Protein AF-A0A2V7JQ99-F1 (afdb_monomer_lite)

Foldseek 3Di:
DDDDDDDDDDDDDDDDDDDDDDDPDDPDPVVPPPPPQAEEEEAQEFQPADDPDGSVVCSVVSVVVSVVVQVVQVVDPSYHYQDPVQLVVLCVVVVNNPDNDDDPVNQVVSCVVSRHPHYDYHYDD

Sequence (125 aa):
MRDHLRSRRLAVFLSLALVGSGAARGLGAQGRGQDSRPGIAVMPFDNGGSYGQDKENFDALQKGIAGMLISELAANPAARVVERTEIQKLLEEQNLGATSRLDPQTAAKVGKRAGARYVITGAFI

pLDDT: mean 79.13, std 18.97, range [39.62, 97.06]

Structure (mmCIF, N/CA/C/O backbone):
data_AF-A0A2V7JQ99-F1
#
_entry.id   AF-A0A2V7JQ99-F1
#
loop_
_atom_site.group_PDB
_atom_site.id
_atom_site.type_symbol
_atom_site.label_atom_id
_atom_site.label_alt_id
_atom_site.label_comp_id
_atom_site.label_asym_id
_atom_site.label_entity_id
_atom_site.label_seq_id
_atom_site.pdbx_PDB_ins_code
_atom_site.Cartn_x
_atom_site.Cartn_y
_atom_site.Cartn_z
_atom_site.occupancy
_atom_site.B_iso_or_equiv
_atom_site.auth_seq_id
_atom_site.auth_comp_id
_atom_site.auth_asym_id
_atom_site.auth_atom_id
_atom_site.pdbx_PDB_model_num
ATOM 1 N N . MET A 1 1 ? 35.221 -0.827 76.983 1.00 46.19 1 MET A N 1
ATOM 2 C CA . MET A 1 1 ? 35.317 0.007 75.771 1.00 46.19 1 MET A CA 1
ATOM 3 C C . MET A 1 1 ? 34.192 -0.457 74.854 1.00 46.19 1 MET A C 1
ATOM 5 O O . MET A 1 1 ? 34.361 -1.441 74.154 1.00 46.19 1 MET A O 1
ATOM 9 N N . ARG A 1 2 ? 32.991 0.102 75.061 1.00 39.62 2 ARG A N 1
ATOM 10 C CA . ARG A 1 2 ? 31.707 -0.374 74.518 1.00 39.62 2 ARG A CA 1
ATOM 11 C C . ARG A 1 2 ? 31.097 0.710 73.626 1.00 39.62 2 ARG A C 1
ATOM 13 O O . ARG A 1 2 ? 30.905 1.829 74.090 1.00 39.62 2 ARG A O 1
ATOM 20 N N . ASP A 1 3 ? 30.859 0.329 72.377 1.00 43.41 3 ASP A N 1
ATOM 21 C CA . ASP A 1 3 ? 29.638 0.544 71.593 1.00 43.41 3 ASP A CA 1
ATOM 22 C C . ASP A 1 3 ? 29.114 1.977 71.411 1.00 43.41 3 ASP A C 1
ATOM 24 O O . ASP A 1 3 ? 28.270 2.494 72.135 1.00 43.41 3 ASP A O 1
ATOM 28 N N . HIS A 1 4 ? 29.638 2.610 70.364 1.00 44.19 4 HIS A N 1
ATOM 29 C CA . HIS A 1 4 ? 28.910 2.932 69.134 1.00 44.19 4 HIS A CA 1
ATOM 30 C C . HIS A 1 4 ? 27.360 2.961 69.134 1.00 44.19 4 HIS A C 1
ATOM 32 O O . HIS A 1 4 ? 26.674 2.004 69.469 1.00 44.19 4 HIS A O 1
ATOM 38 N N . LEU A 1 5 ? 26.881 4.037 68.495 1.00 46.66 5 LEU A N 1
ATOM 39 C CA . LEU A 1 5 ? 25.600 4.240 67.801 1.00 46.66 5 LEU A CA 1
ATOM 40 C C . LEU A 1 5 ? 24.411 4.830 68.584 1.00 46.66 5 LEU A C 1
ATOM 42 O O . LEU A 1 5 ? 23.493 4.173 69.064 1.00 46.66 5 LEU A O 1
ATOM 46 N N . ARG A 1 6 ? 24.398 6.167 68.509 1.00 50.88 6 ARG A N 1
ATOM 47 C CA . ARG A 1 6 ? 23.242 7.052 68.306 1.00 50.88 6 ARG A CA 1
ATOM 48 C C . ARG A 1 6 ? 22.044 6.350 67.644 1.00 50.88 6 ARG A C 1
ATOM 50 O O . ARG A 1 6 ? 22.137 5.922 66.498 1.00 50.88 6 ARG A O 1
ATOM 57 N N . SER A 1 7 ? 20.882 6.394 68.294 1.00 50.00 7 SER A N 1
ATOM 58 C CA . SER A 1 7 ? 19.594 6.278 67.606 1.00 50.00 7 SER A CA 1
ATOM 59 C C . SER A 1 7 ? 18.536 7.112 68.331 1.00 50.00 7 SER A C 1
ATOM 61 O O . SER A 1 7 ? 18.059 6.764 69.410 1.00 50.00 7 SER A O 1
ATOM 63 N N . ARG A 1 8 ? 18.218 8.274 67.747 1.00 47.84 8 ARG A N 1
ATOM 64 C CA . ARG A 1 8 ? 17.112 9.148 68.154 1.00 47.84 8 ARG A CA 1
ATOM 65 C C . ARG A 1 8 ? 15.814 8.471 67.724 1.00 47.84 8 ARG A C 1
ATOM 67 O O . ARG A 1 8 ? 15.434 8.541 66.561 1.00 47.84 8 ARG A O 1
ATOM 74 N N . ARG A 1 9 ? 15.143 7.818 68.669 1.00 48.38 9 ARG A N 1
ATOM 75 C CA . ARG A 1 9 ? 13.761 7.366 68.512 1.00 48.38 9 ARG A CA 1
ATOM 76 C C . ARG A 1 9 ? 12.834 8.533 68.839 1.00 48.38 9 ARG A C 1
ATOM 78 O O . ARG A 1 9 ? 12.665 8.864 70.006 1.00 48.38 9 ARG A O 1
ATOM 85 N N . LEU A 1 10 ? 12.236 9.142 67.821 1.00 43.47 10 LEU A N 1
ATOM 86 C CA . LEU A 1 10 ? 10.976 9.861 67.982 1.00 43.47 10 LEU A CA 1
ATOM 87 C C . LEU A 1 10 ? 9.991 9.309 66.957 1.00 43.47 10 LEU A C 1
ATOM 89 O O . LEU A 1 10 ? 10.106 9.562 65.763 1.00 43.47 10 LEU A O 1
ATOM 93 N N . ALA A 1 11 ? 9.044 8.532 67.464 1.00 44.12 11 ALA A N 1
ATOM 94 C CA . ALA A 1 11 ? 7.803 8.197 66.799 1.00 44.12 11 ALA A CA 1
ATOM 95 C C . ALA A 1 11 ? 6.700 8.962 67.533 1.00 44.12 11 ALA A C 1
ATOM 97 O O . ALA A 1 11 ? 6.517 8.730 68.724 1.00 44.12 11 ALA A O 1
ATOM 98 N N . VAL A 1 12 ? 5.983 9.850 66.844 1.00 46.94 12 VAL A N 1
ATOM 99 C CA . VAL A 1 12 ? 4.639 10.288 67.244 1.00 46.94 12 VAL A CA 1
ATOM 100 C C . VAL A 1 12 ? 3.828 10.506 65.969 1.00 46.94 12 VAL A C 1
ATOM 102 O O . VAL A 1 12 ? 4.135 11.371 65.154 1.00 46.94 12 VAL A O 1
ATOM 105 N N . PHE A 1 13 ? 2.812 9.663 65.807 1.00 49.91 13 PHE A N 1
ATOM 106 C CA . PHE A 1 13 ? 1.719 9.797 64.855 1.00 49.91 13 PHE A CA 1
ATOM 107 C C . PHE A 1 13 ? 0.754 10.887 65.338 1.00 49.91 13 PHE A C 1
ATOM 109 O O . PHE A 1 13 ? 0.350 10.855 66.499 1.00 49.91 13 PHE A O 1
ATOM 116 N N . LEU A 1 14 ? 0.309 11.783 64.453 1.00 55.09 14 LEU A N 1
ATOM 117 C CA . LEU A 1 14 ? -0.963 12.481 64.646 1.00 55.09 14 LEU A CA 1
ATOM 118 C C . LEU A 1 14 ? -1.658 12.712 63.299 1.00 55.09 14 LEU A C 1
ATOM 120 O O . LEU A 1 14 ? -1.291 13.567 62.499 1.00 55.09 14 LEU A O 1
ATOM 124 N N . SER A 1 15 ? -2.655 11.874 63.063 1.00 47.00 15 SER A N 1
ATOM 125 C CA . SER A 1 15 ? -3.665 11.954 62.018 1.00 47.00 15 SER A CA 1
ATOM 126 C C . SER A 1 15 ? -4.643 13.102 62.277 1.00 47.00 15 SER A C 1
ATOM 128 O O . SER A 1 15 ? -5.200 13.188 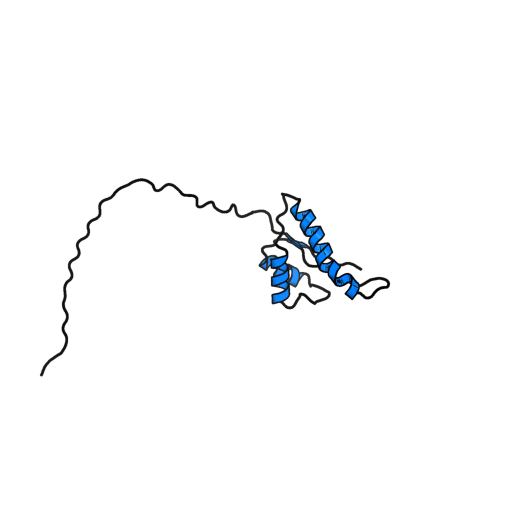63.371 1.00 47.00 15 SER A O 1
ATOM 130 N N . LEU A 1 16 ? -4.939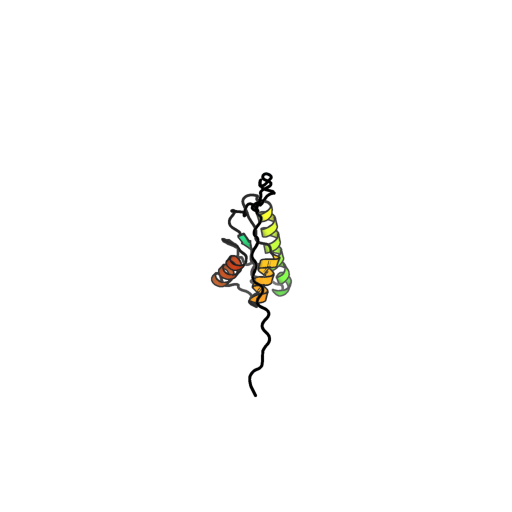 13.904 61.250 1.00 60.47 16 LEU A N 1
ATOM 131 C CA . LEU A 1 16 ? -6.158 14.710 61.197 1.00 60.47 16 LEU A CA 1
ATOM 132 C C . LEU A 1 16 ? -6.753 14.643 59.786 1.00 60.47 16 LEU A C 1
ATOM 134 O O . LEU A 1 16 ? -6.187 15.157 58.825 1.00 60.47 16 LEU A O 1
ATOM 138 N N . ALA A 1 17 ? -7.895 13.968 59.686 1.00 51.75 17 ALA A N 1
ATOM 139 C CA . ALA A 1 17 ? -8.768 13.934 58.525 1.00 51.75 17 ALA A CA 1
ATOM 140 C C . ALA A 1 17 ? -10.035 14.739 58.849 1.00 51.75 17 ALA A C 1
ATOM 142 O O . ALA A 1 17 ? -10.639 14.487 59.887 1.00 51.75 17 ALA A O 1
ATOM 143 N N . LEU A 1 18 ? -10.432 15.667 57.970 1.00 55.88 18 LEU A N 1
ATOM 144 C CA . LEU A 1 18 ? -11.814 16.147 57.769 1.00 55.88 18 LEU A CA 1
ATOM 145 C C . LEU A 1 18 ? -11.839 16.984 56.465 1.00 55.88 18 LEU A C 1
ATOM 147 O O . LEU A 1 18 ? -11.260 18.060 56.409 1.00 55.88 18 LEU A O 1
ATOM 151 N N . VAL A 1 19 ? -12.179 16.387 55.318 1.00 54.06 19 VAL A N 1
ATOM 152 C CA . VAL A 1 19 ? -13.503 16.413 54.653 1.00 54.06 19 VAL A CA 1
ATOM 153 C C . VAL A 1 19 ? -13.963 17.819 54.235 1.00 54.06 19 VAL A C 1
ATOM 155 O O . VAL A 1 19 ? -14.527 18.570 55.020 1.00 54.06 19 VAL A O 1
ATOM 158 N N . GLY A 1 20 ? -13.799 18.105 52.940 1.00 47.59 20 GLY A N 1
ATOM 159 C CA . GLY A 1 20 ? -14.542 19.111 52.183 1.00 47.59 20 GLY A CA 1
ATOM 160 C C . GLY A 1 20 ? -14.993 18.485 50.862 1.00 47.59 20 GLY A C 1
ATOM 161 O O . GLY A 1 20 ? -14.204 18.337 49.934 1.00 47.59 20 GLY A O 1
ATOM 162 N N . SER A 1 21 ? -16.242 18.026 50.837 1.00 58.28 21 SER A N 1
ATOM 163 C CA . SER A 1 21 ? -16.900 17.308 49.744 1.00 58.28 21 SER A CA 1
ATOM 164 C C . SER A 1 21 ? -17.233 18.199 48.542 1.00 58.28 21 SER A C 1
ATOM 166 O O . SER A 1 21 ? -17.698 19.319 48.716 1.00 58.28 21 SER A O 1
ATOM 168 N N . GLY A 1 22 ? -17.159 17.625 47.334 1.00 53.38 22 GLY A N 1
ATOM 169 C CA . GLY A 1 22 ? -18.140 17.923 46.281 1.00 53.38 22 GLY A CA 1
ATOM 170 C C . GLY A 1 22 ? -17.690 18.743 45.070 1.00 53.38 22 GLY A C 1
ATOM 171 O O . GLY A 1 22 ? -18.213 19.825 44.856 1.00 53.38 22 GLY A O 1
ATOM 172 N N . ALA A 1 23 ? -16.836 18.177 44.208 1.00 48.09 23 ALA A N 1
ATOM 173 C CA . ALA A 1 23 ? -16.887 18.409 42.751 1.00 48.09 23 ALA A CA 1
ATOM 174 C C . ALA A 1 23 ? -16.137 17.310 41.967 1.00 48.09 23 ALA A C 1
ATOM 176 O O . ALA A 1 23 ? -15.389 17.573 41.031 1.00 48.09 23 ALA A O 1
ATOM 177 N N . ALA A 1 24 ? -16.333 16.044 42.339 1.00 53.88 24 ALA A N 1
ATOM 178 C CA . ALA A 1 24 ? -15.966 14.922 41.483 1.00 53.88 24 ALA A CA 1
ATOM 179 C C . ALA A 1 24 ? -17.111 14.656 40.497 1.00 53.88 24 ALA A C 1
ATOM 181 O O . ALA A 1 24 ? -17.959 13.806 40.754 1.00 53.88 24 ALA A O 1
ATOM 182 N N . ARG A 1 25 ? -17.159 15.381 39.374 1.00 53.47 25 ARG A N 1
ATOM 183 C CA . ARG A 1 25 ? -17.882 14.934 38.173 1.00 53.47 25 ARG A CA 1
ATOM 184 C C . ARG A 1 25 ? -17.137 15.352 36.910 1.00 53.47 25 ARG A C 1
ATOM 186 O O . ARG A 1 25 ? -17.352 16.420 36.360 1.00 53.47 25 ARG A O 1
ATOM 193 N N . GLY A 1 26 ? -16.274 14.437 36.473 1.00 53.62 26 GLY A N 1
ATOM 194 C CA . GLY A 1 26 ? -16.098 14.104 35.063 1.00 53.62 26 GLY A CA 1
ATOM 195 C C . GLY A 1 26 ? -15.691 15.245 34.141 1.00 53.62 26 GLY A C 1
ATOM 196 O O . GLY A 1 26 ? -16.425 15.565 33.213 1.00 53.62 26 GLY A O 1
ATOM 197 N N . LEU A 1 27 ? -14.478 15.774 34.304 1.00 53.97 27 LEU A N 1
ATOM 198 C CA . LEU A 1 27 ? -13.795 16.383 33.166 1.00 53.97 27 LEU A CA 1
ATOM 199 C C . LEU A 1 27 ? -13.316 15.256 32.257 1.00 53.97 27 LEU A C 1
ATOM 201 O O . LEU A 1 27 ? -12.244 14.689 32.441 1.00 53.97 27 LEU A O 1
ATOM 205 N N . GLY A 1 28 ? -14.218 14.895 31.346 1.00 51.88 28 GLY A N 1
ATOM 206 C CA . GLY A 1 28 ? -13.973 14.237 30.074 1.00 51.88 28 GLY A CA 1
ATOM 207 C C . GLY A 1 28 ? -12.682 13.439 29.980 1.00 51.88 28 GLY A C 1
ATOM 208 O O . GLY A 1 28 ? -11.772 13.823 29.251 1.00 51.88 28 GLY A O 1
ATOM 209 N N . ALA A 1 29 ? -12.701 12.223 30.524 1.00 52.81 29 ALA A N 1
ATOM 210 C CA . ALA A 1 29 ? -12.253 11.114 29.700 1.00 52.81 29 ALA A CA 1
ATOM 211 C C . ALA A 1 29 ? -13.217 11.068 28.505 1.00 52.81 29 ALA A C 1
ATOM 213 O O . ALA A 1 29 ? -14.171 10.294 28.478 1.00 52.81 29 ALA A O 1
ATOM 214 N N . GLN A 1 30 ? -13.010 11.973 27.543 1.00 49.16 30 GLN A N 1
ATOM 215 C CA . GLN A 1 30 ? -13.422 11.741 26.178 1.00 49.16 30 GLN A CA 1
ATOM 216 C C . GLN A 1 30 ? -12.674 10.467 25.823 1.00 49.16 30 GLN A C 1
ATOM 218 O O . GLN A 1 30 ? -11.493 10.492 25.471 1.00 49.16 30 GLN A O 1
ATOM 223 N N . GLY A 1 31 ? -13.332 9.327 26.035 1.00 50.03 31 GLY A N 1
ATOM 224 C CA . GLY A 1 31 ? -12.982 8.131 25.317 1.00 50.03 31 GLY A CA 1
ATOM 225 C C . GLY A 1 31 ? -12.950 8.601 23.883 1.00 50.03 31 GLY A C 1
ATOM 226 O O . GLY A 1 31 ? -13.993 8.954 23.335 1.00 50.03 31 GLY A O 1
ATOM 227 N N . ARG A 1 32 ? -11.741 8.722 23.322 1.00 53.31 32 ARG A N 1
ATOM 228 C CA . ARG A 1 32 ? -11.555 8.695 21.880 1.00 53.31 32 ARG A CA 1
ATOM 229 C C . ARG A 1 32 ? -12.460 7.558 21.461 1.00 53.31 32 ARG A C 1
ATOM 231 O O . ARG A 1 32 ? -12.177 6.430 21.868 1.00 53.31 32 ARG A O 1
ATOM 238 N N . GLY A 1 33 ? -13.597 7.868 20.838 1.00 55.84 33 GLY A N 1
ATOM 239 C CA . GLY A 1 33 ? -14.482 6.848 20.311 1.00 55.84 33 GLY A CA 1
ATOM 240 C C . GLY A 1 33 ? -13.571 6.040 19.420 1.00 55.84 33 GLY A C 1
ATOM 241 O O . GLY A 1 33 ? -13.103 6.563 18.411 1.00 55.84 33 GLY A O 1
ATOM 242 N N . GLN A 1 34 ? -13.138 4.876 19.909 1.00 65.25 34 GLN A N 1
ATOM 243 C CA . GLN A 1 34 ? -12.160 4.088 19.194 1.00 65.25 34 GLN A CA 1
ATOM 244 C C . GLN A 1 34 ? -12.868 3.763 17.903 1.00 65.25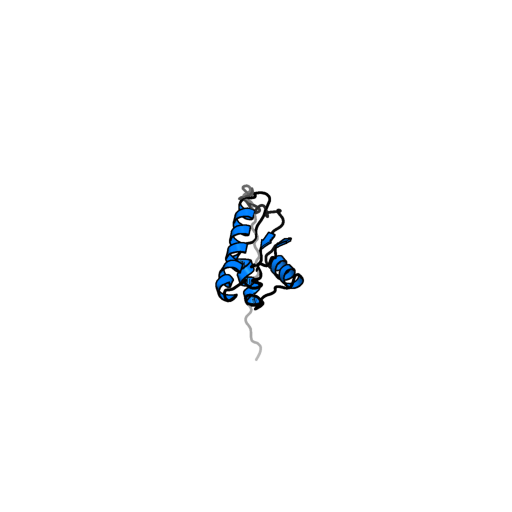 34 GLN A C 1
ATOM 246 O O . GLN A 1 34 ? -13.954 3.186 17.939 1.00 65.25 34 GLN A O 1
ATOM 251 N N . ASP A 1 35 ? -12.312 4.257 16.803 1.00 77.69 35 ASP A N 1
ATOM 252 C CA . ASP A 1 35 ? -12.902 4.068 15.498 1.00 77.69 35 ASP A CA 1
ATOM 253 C C . ASP A 1 35 ? -13.066 2.562 15.281 1.00 77.69 35 ASP A C 1
ATOM 255 O O . ASP A 1 35 ? -12.088 1.828 15.108 1.00 77.69 35 ASP A O 1
ATOM 259 N N . SER A 1 36 ? -14.311 2.105 15.410 1.00 84.44 36 SER A N 1
ATOM 260 C CA . SER A 1 36 ? -14.678 0.692 15.437 1.00 84.44 36 SER A CA 1
ATOM 261 C C . SER A 1 36 ? -14.729 0.105 14.034 1.00 84.44 36 SER A C 1
ATOM 263 O O . SER A 1 36 ? -14.840 -1.114 13.872 1.00 84.44 36 SER A O 1
ATOM 265 N N . ARG A 1 37 ? -14.618 0.962 13.010 1.00 90.56 37 ARG A N 1
ATOM 266 C CA . ARG A 1 37 ? -14.531 0.538 11.623 1.00 90.56 37 ARG A CA 1
ATOM 267 C C . ARG A 1 37 ? -13.264 -0.304 11.442 1.00 90.56 37 ARG A C 1
ATOM 269 O O . ARG A 1 37 ? -12.186 0.066 11.926 1.00 90.56 37 ARG A O 1
ATOM 276 N N . PRO A 1 38 ? -13.365 -1.449 10.751 1.00 89.50 38 PRO A N 1
ATOM 277 C CA . PRO A 1 38 ? -12.203 -2.272 10.468 1.00 89.50 38 PRO A CA 1
ATOM 278 C C . PRO A 1 38 ? -11.211 -1.484 9.606 1.00 89.50 38 PRO A C 1
ATOM 280 O O . PRO A 1 38 ? -11.583 -0.951 8.564 1.00 89.50 38 PRO A O 1
ATOM 283 N N . GLY A 1 39 ? -9.952 -1.418 10.044 1.00 94.31 39 GLY A N 1
ATOM 284 C CA . GLY A 1 39 ? -8.898 -0.742 9.292 1.00 94.31 39 GLY A CA 1
ATOM 285 C C . GLY A 1 39 ? -8.608 -1.445 7.963 1.00 94.31 39 GLY A C 1
ATOM 286 O O . GLY A 1 39 ? -8.561 -2.677 7.910 1.00 94.31 39 GLY A O 1
ATOM 287 N N . ILE A 1 40 ? -8.381 -0.669 6.911 1.00 97.06 40 ILE A N 1
ATOM 288 C CA . ILE A 1 40 ? -7.997 -1.137 5.579 1.00 97.06 40 ILE A CA 1
ATOM 289 C C . ILE A 1 40 ? -6.598 -0.599 5.285 1.00 97.06 40 ILE A C 1
ATOM 291 O O . ILE A 1 40 ? -6.391 0.613 5.253 1.00 97.06 40 ILE A O 1
ATOM 295 N N . ALA A 1 41 ? -5.638 -1.493 5.078 1.00 96.94 41 ALA A N 1
ATOM 296 C CA . ALA A 1 41 ? -4.311 -1.141 4.590 1.00 96.94 41 ALA A CA 1
ATOM 297 C C . ALA A 1 41 ? -4.253 -1.337 3.077 1.00 96.94 41 ALA A C 1
ATOM 299 O O . ALA A 1 41 ? -4.687 -2.368 2.567 1.00 96.94 41 ALA A O 1
ATOM 300 N N . VAL A 1 42 ? -3.666 -0.376 2.372 1.00 96.12 42 VAL A N 1
ATOM 301 C CA . VAL A 1 42 ? -3.362 -0.496 0.944 1.00 96.12 42 VAL A CA 1
ATOM 302 C C . VAL A 1 42 ? -1.850 -0.578 0.802 1.00 96.12 42 VAL A C 1
ATOM 304 O O . VAL A 1 42 ? -1.135 0.337 1.210 1.00 96.12 42 VAL A O 1
ATOM 307 N N . MET A 1 43 ? -1.363 -1.692 0.263 1.00 94.88 43 MET A N 1
ATOM 308 C CA . MET A 1 43 ? 0.061 -1.874 -0.011 1.00 94.88 43 MET A CA 1
ATOM 309 C C . MET A 1 43 ? 0.456 -1.145 -1.301 1.00 94.88 43 MET A C 1
ATOM 311 O O . MET A 1 43 ? -0.394 -0.956 -2.177 1.00 94.88 43 MET A O 1
ATOM 315 N N . PRO A 1 44 ? 1.738 -0.766 -1.463 1.00 93.31 44 PRO A N 1
ATOM 316 C CA . PRO A 1 44 ? 2.262 -0.400 -2.773 1.00 93.31 44 PRO A CA 1
ATOM 317 C C . PRO A 1 44 ? 1.964 -1.507 -3.788 1.00 93.31 44 PRO A C 1
ATOM 319 O O . PRO A 1 44 ? 2.098 -2.692 -3.475 1.00 93.31 44 PRO A O 1
ATOM 322 N N . PHE A 1 45 ? 1.540 -1.115 -4.987 1.00 92.88 45 PHE A N 1
ATOM 323 C CA . PHE A 1 45 ? 1.245 -2.075 -6.046 1.00 92.88 45 PHE A CA 1
ATOM 324 C C . PHE A 1 45 ? 2.545 -2.657 -6.597 1.00 92.88 45 PHE A C 1
ATOM 326 O O . PHE A 1 45 ? 3.574 -1.986 -6.642 1.00 92.88 45 PHE A O 1
ATOM 333 N N . ASP A 1 46 ? 2.503 -3.913 -7.010 1.00 91.06 46 ASP A N 1
ATOM 334 C CA . ASP A 1 46 ? 3.634 -4.581 -7.630 1.00 91.06 46 ASP A CA 1
ATOM 335 C C . ASP A 1 46 ? 3.785 -4.126 -9.088 1.00 91.06 46 ASP A C 1
ATOM 337 O O . ASP A 1 46 ? 2.823 -4.147 -9.858 1.00 91.06 46 ASP A O 1
ATOM 341 N N . ASN A 1 47 ? 4.987 -3.689 -9.456 1.00 91.50 47 ASN A N 1
ATOM 342 C CA . ASN A 1 47 ? 5.298 -3.330 -10.834 1.00 91.50 47 ASN A CA 1
ATOM 343 C C . ASN A 1 47 ? 5.816 -4.580 -11.550 1.00 91.50 47 ASN A C 1
ATOM 345 O O . ASN A 1 47 ? 6.984 -4.948 -11.383 1.00 91.50 47 ASN A O 1
ATOM 349 N N . GLY A 1 48 ? 4.938 -5.215 -12.324 1.00 89.88 48 GLY A N 1
ATOM 350 C CA . GLY A 1 48 ? 5.206 -6.444 -13.064 1.00 89.88 48 GLY A CA 1
ATOM 351 C C . GLY A 1 48 ? 5.945 -6.245 -14.387 1.00 89.88 48 GLY A C 1
ATOM 352 O O . GLY A 1 48 ? 6.319 -7.243 -15.001 1.00 89.88 48 GLY A O 1
ATOM 353 N N . GLY A 1 49 ? 6.179 -5.002 -14.820 1.00 89.38 49 GLY A N 1
ATOM 354 C CA . GLY A 1 49 ? 6.825 -4.696 -16.094 1.00 89.38 49 GLY A CA 1
ATOM 355 C C . GLY A 1 49 ? 6.078 -3.640 -16.898 1.00 89.38 49 GLY A C 1
ATOM 356 O O . GLY A 1 49 ? 5.231 -2.923 -16.377 1.00 89.38 49 GLY A O 1
ATOM 357 N N . SER A 1 50 ? 6.437 -3.559 -18.176 1.00 87.88 50 SER A N 1
ATOM 358 C CA . SER A 1 50 ? 5.752 -2.770 -19.192 1.00 87.88 50 SER A CA 1
ATOM 359 C C . SER A 1 50 ? 5.967 -3.399 -20.562 1.00 87.88 50 SER A C 1
ATOM 361 O O . SER A 1 50 ? 6.994 -4.036 -20.815 1.00 87.88 50 SER A O 1
ATOM 363 N N . TYR A 1 51 ? 5.016 -3.207 -21.473 1.00 88.94 51 TYR A N 1
ATOM 364 C CA . TYR A 1 51 ? 5.239 -3.474 -22.888 1.00 88.94 51 TYR A CA 1
ATOM 365 C C . TYR A 1 51 ? 5.997 -2.296 -23.517 1.00 88.94 51 TYR A C 1
ATOM 367 O O . TYR A 1 51 ? 5.402 -1.286 -23.887 1.00 88.94 51 TYR A O 1
ATOM 375 N N . GLY A 1 52 ? 7.316 -2.436 -23.666 1.00 89.69 52 GLY A N 1
ATOM 376 C CA . GLY A 1 52 ? 8.155 -1.507 -24.431 1.00 89.69 52 GLY A CA 1
ATOM 377 C C . GLY A 1 52 ? 9.256 -0.844 -23.608 1.00 89.69 52 GLY A C 1
ATOM 378 O O . GLY A 1 52 ? 10.422 -1.168 -23.804 1.00 89.69 52 GLY A O 1
ATOM 379 N N . GLN A 1 53 ? 8.904 0.102 -22.733 1.00 91.88 53 GLN A N 1
ATOM 380 C CA . GLN A 1 53 ? 9.880 0.822 -21.902 1.00 91.88 53 GLN A CA 1
ATOM 381 C C . GLN A 1 53 ? 10.368 -0.030 -20.721 1.00 91.88 53 GLN A C 1
ATOM 383 O O . GLN A 1 53 ? 9.667 -0.934 -20.270 1.00 91.88 53 GLN A O 1
ATOM 388 N N . ASP A 1 54 ? 11.542 0.310 -20.180 1.00 91.50 54 ASP A N 1
ATOM 389 C CA . ASP A 1 54 ? 12.082 -0.354 -18.989 1.00 91.50 54 ASP A CA 1
ATOM 390 C C . ASP A 1 54 ? 11.134 -0.215 -17.793 1.00 91.50 54 ASP A C 1
ATOM 392 O O . ASP A 1 54 ? 10.510 0.836 -17.590 1.00 91.50 54 ASP A O 1
ATOM 396 N N . LYS A 1 55 ? 11.050 -1.278 -16.988 1.00 88.62 55 LYS A N 1
ATOM 397 C CA . LYS A 1 55 ? 10.135 -1.399 -15.847 1.00 88.62 55 LYS A CA 1
ATOM 398 C C . LYS A 1 55 ? 10.326 -0.264 -14.838 1.00 88.62 55 LYS A C 1
ATOM 400 O O . LYS A 1 55 ? 9.345 0.252 -14.304 1.00 88.62 55 LYS A O 1
ATOM 405 N N . GLU A 1 56 ? 11.570 0.137 -14.605 1.00 91.31 56 GLU A N 1
ATOM 406 C CA . GLU A 1 56 ? 11.991 1.127 -13.609 1.00 91.31 56 GLU A CA 1
ATOM 407 C C . GLU A 1 56 ? 11.366 2.504 -13.869 1.00 91.31 56 GLU A C 1
ATOM 409 O O . GLU A 1 56 ? 11.089 3.253 -12.929 1.00 91.31 56 GLU A O 1
ATOM 414 N N . ASN A 1 57 ? 11.043 2.814 -15.132 1.00 92.81 57 ASN A N 1
ATOM 415 C CA . ASN A 1 57 ? 10.341 4.047 -15.501 1.00 92.81 57 ASN A CA 1
ATOM 416 C C . ASN A 1 57 ? 8.952 4.154 -14.849 1.00 92.81 57 ASN A C 1
ATOM 418 O O . ASN A 1 57 ? 8.402 5.251 -14.733 1.00 92.81 57 ASN A O 1
ATOM 422 N N . PHE A 1 58 ? 8.389 3.029 -14.403 1.00 92.56 58 PHE A N 1
ATOM 423 C CA . PHE A 1 58 ? 7.049 2.937 -13.834 1.00 92.56 58 PHE A CA 1
ATOM 424 C C . PHE A 1 58 ? 7.035 2.671 -12.324 1.00 92.56 58 PHE A C 1
ATOM 426 O O . PHE A 1 58 ? 5.957 2.608 -11.735 1.00 92.56 58 PHE A O 1
ATOM 433 N N . ASP A 1 59 ? 8.184 2.578 -11.648 1.00 91.50 59 ASP A N 1
ATOM 434 C CA . ASP A 1 59 ? 8.227 2.264 -10.208 1.00 91.50 59 ASP A CA 1
ATOM 435 C C . ASP A 1 59 ? 7.506 3.316 -9.345 1.00 91.50 59 ASP A C 1
ATOM 437 O O . ASP A 1 59 ? 6.902 3.002 -8.315 1.00 91.50 59 ASP A O 1
ATOM 441 N N . ALA A 1 60 ? 7.454 4.573 -9.796 1.00 92.69 60 ALA A N 1
ATOM 442 C CA . ALA A 1 60 ? 6.671 5.612 -9.128 1.00 92.69 60 ALA A CA 1
ATOM 443 C C . ALA A 1 60 ? 5.161 5.284 -9.068 1.00 92.69 60 ALA A C 1
ATOM 445 O O . ALA A 1 60 ? 4.480 5.666 -8.106 1.00 92.69 60 ALA A O 1
ATOM 446 N N . LEU A 1 61 ? 4.631 4.535 -10.045 1.00 93.69 61 LEU A N 1
ATOM 447 C CA . LEU A 1 61 ? 3.216 4.154 -10.104 1.00 93.69 61 LEU A CA 1
ATOM 448 C C . LEU A 1 61 ? 2.821 3.184 -8.990 1.00 93.69 61 LEU A C 1
ATOM 450 O O . LEU A 1 61 ? 1.680 3.232 -8.538 1.00 93.69 61 LEU A O 1
ATOM 454 N N . GLN A 1 62 ? 3.756 2.387 -8.464 1.00 92.56 62 GLN A N 1
ATOM 455 C CA . GLN A 1 62 ? 3.503 1.492 -7.327 1.00 92.56 62 GLN A CA 1
ATOM 456 C C . GLN A 1 62 ? 2.893 2.247 -6.140 1.00 92.56 62 GLN A C 1
ATOM 458 O O . GLN A 1 62 ? 1.923 1.810 -5.515 1.00 92.56 62 GLN A O 1
ATOM 463 N N . LYS A 1 63 ? 3.460 3.423 -5.855 1.00 93.06 63 LYS A N 1
ATOM 464 C CA . LYS A 1 63 ? 3.016 4.340 -4.804 1.00 93.06 63 LYS A CA 1
ATOM 465 C C . LYS A 1 63 ? 1.860 5.229 -5.267 1.00 93.06 63 LYS A C 1
ATOM 467 O O . LYS A 1 63 ? 0.993 5.550 -4.456 1.00 93.06 63 LYS A O 1
ATOM 472 N N . GLY A 1 64 ? 1.855 5.629 -6.540 1.00 94.88 64 GLY A N 1
ATOM 473 C CA . GLY A 1 64 ? 0.814 6.474 -7.131 1.00 94.88 64 GLY A CA 1
ATOM 474 C C . GLY A 1 64 ? -0.563 5.808 -7.136 1.00 94.88 64 GLY A C 1
ATOM 475 O O . GLY A 1 64 ? -1.517 6.382 -6.619 1.00 94.88 64 GLY A O 1
ATOM 476 N N . ILE A 1 65 ? -0.653 4.571 -7.632 1.00 96.00 65 ILE A N 1
ATOM 477 C CA . ILE A 1 65 ? -1.900 3.792 -7.694 1.00 96.00 65 ILE A CA 1
ATOM 478 C C . ILE A 1 65 ? -2.446 3.534 -6.288 1.00 96.00 65 ILE A C 1
ATOM 480 O O . ILE A 1 65 ? -3.625 3.775 -6.028 1.00 96.00 65 ILE A O 1
ATOM 484 N N . ALA A 1 66 ? -1.580 3.125 -5.355 1.00 95.19 66 ALA A N 1
ATOM 485 C CA . ALA A 1 66 ? -1.961 2.959 -3.955 1.00 95.19 66 ALA A CA 1
ATOM 486 C C . ALA A 1 66 ? -2.490 4.271 -3.351 1.00 95.19 66 ALA A C 1
ATOM 488 O O . ALA A 1 66 ? -3.508 4.264 -2.666 1.00 95.19 66 ALA A O 1
ATOM 489 N N . GLY A 1 67 ? -1.834 5.400 -3.637 1.00 95.75 67 GLY A N 1
ATOM 490 C CA . GLY A 1 67 ? -2.273 6.726 -3.203 1.00 95.75 67 GLY A CA 1
ATOM 491 C C . GLY A 1 67 ? -3.660 7.099 -3.725 1.00 95.75 67 GLY A C 1
ATOM 492 O O . GLY A 1 67 ? -4.498 7.520 -2.934 1.00 95.75 67 GLY A O 1
ATOM 493 N N . MET A 1 68 ? -3.926 6.881 -5.017 1.00 96.62 68 MET A N 1
ATOM 494 C CA . MET A 1 68 ? -5.247 7.132 -5.607 1.00 96.62 68 MET A CA 1
ATOM 495 C C . MET A 1 68 ? -6.329 6.274 -4.947 1.00 96.62 68 MET A C 1
ATOM 497 O O . MET A 1 68 ? -7.360 6.796 -4.535 1.00 96.62 68 MET A O 1
ATOM 501 N N . LEU A 1 69 ? -6.076 4.974 -4.758 1.00 96.50 69 LEU A N 1
ATOM 502 C CA . LEU A 1 69 ? -7.033 4.088 -4.093 1.00 96.50 69 LEU A CA 1
ATOM 503 C C . LEU A 1 69 ? -7.282 4.492 -2.633 1.00 96.50 69 LEU A C 1
ATOM 505 O O . LEU A 1 69 ? -8.415 4.433 -2.162 1.00 96.50 69 LEU A O 1
ATOM 509 N N . ILE A 1 70 ? -6.241 4.920 -1.913 1.00 95.81 70 ILE A N 1
ATOM 510 C CA . ILE A 1 70 ? -6.375 5.450 -0.551 1.00 95.81 70 ILE A CA 1
ATOM 511 C C . ILE A 1 70 ? -7.279 6.684 -0.542 1.00 95.81 70 ILE A C 1
ATOM 513 O O . ILE A 1 70 ? -8.151 6.764 0.318 1.00 95.81 70 ILE A O 1
ATOM 517 N N . SER A 1 71 ? -7.109 7.613 -1.485 1.00 95.50 71 SER A N 1
ATOM 518 C CA . SER A 1 71 ? -7.957 8.805 -1.597 1.00 95.50 71 SER A CA 1
ATOM 519 C C . SER A 1 71 ? -9.427 8.448 -1.832 1.00 95.50 71 SER A C 1
ATOM 521 O O . SER A 1 71 ? -10.292 8.964 -1.125 1.00 95.50 71 SER A O 1
ATOM 523 N N . GLU A 1 72 ? -9.708 7.517 -2.744 1.00 95.56 72 GLU A N 1
ATOM 524 C CA . GLU A 1 72 ? -11.075 7.045 -3.013 1.00 95.56 72 GLU A CA 1
ATOM 525 C C . GLU A 1 72 ? -11.693 6.336 -1.798 1.00 95.56 72 GLU A C 1
ATOM 527 O O . GLU A 1 72 ? -12.840 6.587 -1.426 1.00 95.56 72 GLU A O 1
ATOM 532 N N . LEU A 1 73 ? -10.926 5.479 -1.116 1.00 95.06 73 LEU A N 1
ATOM 533 C CA . LEU A 1 73 ? -11.392 4.814 0.102 1.00 95.06 73 LEU A CA 1
ATOM 534 C C . LEU A 1 73 ? -11.614 5.807 1.247 1.00 95.06 73 LEU A C 1
ATOM 536 O O . LEU A 1 73 ? -12.569 5.651 2.003 1.00 95.06 73 LEU A O 1
ATOM 540 N N . ALA A 1 74 ? -10.766 6.827 1.378 1.00 92.81 74 ALA A N 1
ATOM 541 C CA . ALA A 1 74 ? -10.895 7.853 2.409 1.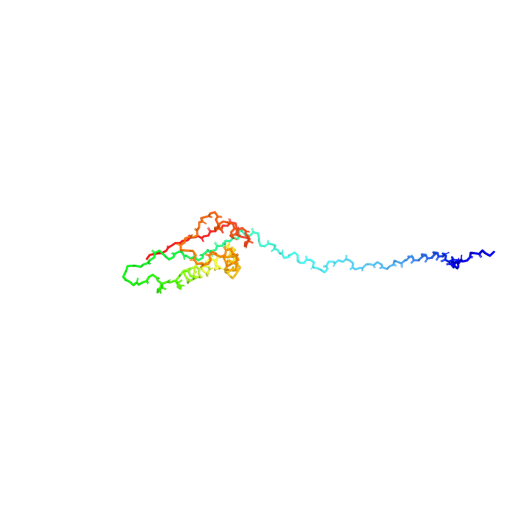00 92.81 74 ALA A CA 1
ATOM 542 C C . ALA A 1 74 ? -12.136 8.738 2.209 1.00 92.81 74 ALA A C 1
ATOM 544 O O . ALA A 1 74 ? -12.682 9.246 3.188 1.00 92.81 74 ALA A O 1
ATOM 545 N N . ALA A 1 75 ? -12.617 8.885 0.970 1.00 94.44 75 ALA A N 1
ATOM 546 C CA . ALA A 1 75 ? -13.875 9.568 0.677 1.00 94.44 75 ALA A CA 1
ATOM 547 C C . ALA A 1 75 ? -15.112 8.785 1.164 1.00 94.44 75 ALA A C 1
ATOM 549 O O . ALA A 1 75 ? -16.189 9.364 1.314 1.00 94.44 75 ALA A O 1
ATOM 550 N N . ASN A 1 76 ? -14.978 7.483 1.448 1.00 92.38 76 ASN A N 1
ATOM 551 C CA . ASN A 1 76 ? -16.062 6.657 1.967 1.00 92.38 76 ASN A CA 1
ATOM 552 C C . ASN A 1 76 ? -16.113 6.699 3.512 1.00 92.38 76 ASN A C 1
ATOM 554 O O . ASN A 1 76 ? -15.249 6.117 4.172 1.00 92.38 76 ASN A O 1
ATOM 558 N N . PRO A 1 77 ? -17.166 7.267 4.132 1.00 88.38 77 PRO A N 1
ATOM 559 C CA . PRO A 1 77 ? -17.277 7.367 5.590 1.00 88.38 77 PRO A CA 1
ATOM 560 C C . PRO A 1 77 ? -17.443 6.012 6.298 1.00 88.38 77 PRO A C 1
ATOM 562 O O . PRO A 1 77 ? -17.278 5.933 7.515 1.00 88.38 77 PRO A O 1
ATOM 565 N N . ALA A 1 78 ? -17.745 4.926 5.585 1.00 89.00 78 ALA A N 1
ATOM 566 C CA . ALA A 1 78 ? -17.770 3.581 6.160 1.00 89.00 78 ALA A CA 1
ATOM 567 C C . ALA A 1 78 ? -16.378 2.920 6.196 1.00 89.00 78 ALA A C 1
ATOM 569 O O . ALA A 1 78 ? -16.181 1.952 6.933 1.00 89.00 78 ALA A O 1
ATOM 570 N N . ALA A 1 79 ? -15.410 3.438 5.434 1.00 91.06 79 ALA A N 1
ATOM 571 C CA . ALA A 1 79 ? -14.057 2.911 5.378 1.00 91.06 79 ALA A CA 1
ATOM 572 C C . ALA A 1 79 ? -13.138 3.655 6.356 1.00 91.06 79 ALA A C 1
ATOM 574 O O . ALA A 1 79 ? -13.132 4.882 6.445 1.00 91.06 79 ALA A O 1
ATOM 575 N N . ARG A 1 80 ? -12.323 2.895 7.089 1.00 94.88 80 ARG A N 1
ATOM 576 C CA . ARG A 1 80 ? -11.207 3.428 7.870 1.00 94.88 80 ARG A CA 1
ATOM 577 C C . ARG A 1 80 ? -9.919 2.996 7.195 1.00 94.88 80 ARG A C 1
ATOM 579 O O . ARG A 1 80 ? -9.547 1.829 7.278 1.00 94.88 80 ARG A O 1
ATOM 586 N N . VAL A 1 81 ? -9.244 3.923 6.532 1.00 95.56 81 VAL A N 1
ATOM 587 C CA . VAL A 1 81 ? -7.970 3.642 5.865 1.00 95.56 81 VAL A CA 1
ATOM 588 C C . VAL A 1 81 ? -6.824 3.850 6.851 1.00 95.56 81 VAL A C 1
ATOM 590 O O . VAL A 1 81 ? -6.848 4.778 7.657 1.00 95.56 81 VAL A O 1
ATOM 593 N N . VAL A 1 82 ? -5.846 2.949 6.832 1.00 95.38 82 VAL A N 1
ATOM 594 C CA . VAL A 1 82 ? -4.614 3.090 7.613 1.00 95.38 82 VAL A CA 1
ATOM 595 C C . VAL A 1 82 ? -3.679 4.079 6.924 1.00 95.38 82 VAL A C 1
ATOM 597 O O . VAL A 1 82 ? -3.556 4.072 5.700 1.00 95.38 82 VAL A O 1
ATOM 600 N N . GLU A 1 83 ? -2.995 4.903 7.717 1.00 93.25 83 GLU A N 1
ATOM 601 C CA . GLU A 1 83 ? -2.047 5.893 7.211 1.00 93.25 83 GLU A CA 1
ATOM 602 C C . GLU A 1 83 ? -0.959 5.256 6.343 1.00 93.25 83 GLU A C 1
ATOM 604 O O . GLU A 1 83 ? -0.283 4.296 6.729 1.00 93.25 83 GLU A O 1
ATOM 609 N N . ARG A 1 84 ? -0.754 5.832 5.156 1.00 93.06 84 ARG A N 1
ATOM 610 C CA . ARG A 1 84 ? 0.215 5.328 4.176 1.00 93.06 84 ARG A CA 1
ATOM 611 C C . ARG A 1 84 ? 1.641 5.320 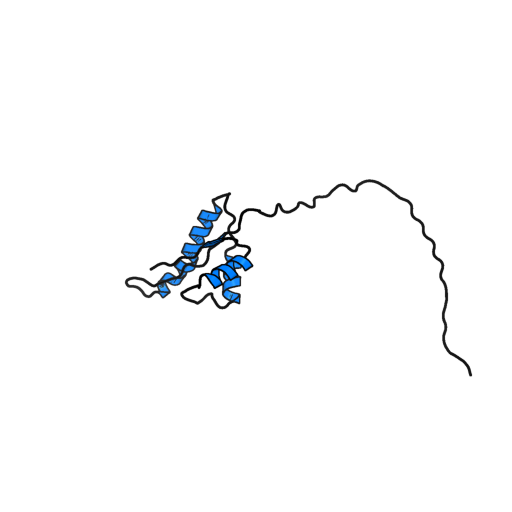4.727 1.00 93.06 84 ARG A C 1
ATOM 613 O O . ARG A 1 84 ? 2.411 4.410 4.427 1.00 93.06 84 ARG A O 1
ATOM 620 N N . THR A 1 85 ? 2.000 6.339 5.501 1.00 92.50 85 THR A N 1
ATOM 621 C CA . THR A 1 85 ? 3.331 6.483 6.107 1.00 92.50 85 THR A CA 1
ATOM 622 C C . THR A 1 85 ? 3.635 5.360 7.094 1.00 92.50 85 THR A C 1
ATOM 624 O O . THR A 1 85 ? 4.762 4.874 7.115 1.00 92.50 85 THR A O 1
ATOM 627 N N . GLU A 1 86 ? 2.636 4.884 7.841 1.00 93.00 86 GLU A N 1
ATOM 628 C CA . GLU A 1 86 ? 2.794 3.747 8.755 1.00 93.00 86 GLU A CA 1
ATOM 629 C C . GLU A 1 86 ? 3.058 2.449 7.990 1.00 93.00 86 GLU A C 1
ATOM 631 O O . GLU A 1 86 ? 3.960 1.692 8.345 1.00 93.00 86 GLU A O 1
ATOM 636 N N . ILE A 1 87 ? 2.338 2.214 6.888 1.00 92.44 87 ILE A N 1
ATOM 637 C CA . ILE A 1 87 ? 2.601 1.063 6.011 1.00 92.44 87 ILE A CA 1
ATOM 638 C C . ILE A 1 87 ? 4.017 1.134 5.434 1.00 92.44 87 ILE A C 1
ATOM 640 O O . ILE A 1 87 ? 4.754 0.152 5.495 1.00 92.44 87 ILE A O 1
ATOM 644 N N . GLN A 1 88 ? 4.415 2.297 4.914 1.00 90.69 88 GLN A N 1
ATOM 645 C CA . GLN A 1 88 ? 5.737 2.510 4.324 1.00 90.69 88 GLN A CA 1
ATOM 646 C C . GLN A 1 88 ? 6.857 2.234 5.340 1.00 90.69 88 GLN A C 1
ATOM 648 O O . GLN A 1 88 ? 7.775 1.470 5.048 1.00 90.69 88 GLN A O 1
ATOM 653 N N . LYS A 1 89 ? 6.729 2.771 6.556 1.00 91.75 89 LYS A N 1
ATOM 654 C CA . LYS A 1 89 ? 7.674 2.539 7.651 1.00 91.75 89 LYS A CA 1
ATOM 655 C C . LYS A 1 89 ? 7.789 1.054 8.004 1.00 91.75 89 LYS A C 1
ATOM 657 O O . LYS A 1 89 ? 8.892 0.535 8.137 1.00 91.75 89 LYS A O 1
ATOM 662 N N . LEU A 1 90 ? 6.663 0.350 8.123 1.00 91.50 90 LEU A N 1
ATOM 663 C CA . LEU A 1 90 ? 6.658 -1.079 8.455 1.00 91.50 90 LEU A CA 1
ATOM 664 C C . LEU A 1 90 ? 7.275 -1.947 7.349 1.00 91.50 90 LEU A C 1
ATOM 666 O O . LEU A 1 90 ? 7.899 -2.964 7.653 1.00 91.50 90 LEU A O 1
ATOM 670 N N . LEU A 1 91 ? 7.109 -1.561 6.082 1.00 89.00 91 LEU A N 1
ATOM 671 C CA . LEU A 1 91 ? 7.755 -2.229 4.950 1.00 89.00 91 LEU A CA 1
ATOM 672 C C . LEU A 1 91 ? 9.273 -2.000 4.950 1.00 89.00 91 LEU A C 1
ATOM 674 O O . LEU A 1 91 ? 10.029 -2.930 4.673 1.00 89.00 91 LEU A O 1
ATOM 678 N N . GLU A 1 92 ? 9.721 -0.791 5.286 1.00 87.75 92 GLU A N 1
ATOM 679 C CA . GLU A 1 92 ? 11.143 -0.443 5.403 1.00 87.75 92 GLU A CA 1
ATOM 680 C C . GLU A 1 92 ? 11.820 -1.176 6.566 1.00 87.75 92 GLU A C 1
ATOM 682 O O . GLU A 1 92 ? 12.894 -1.743 6.381 1.00 87.75 92 GLU A O 1
ATOM 687 N N . GLU A 1 93 ? 11.162 -1.273 7.727 1.00 86.06 93 GLU A N 1
ATOM 688 C CA . GLU A 1 93 ? 11.644 -2.056 8.879 1.00 86.06 93 GLU A CA 1
ATOM 689 C C . GLU A 1 93 ? 11.914 -3.525 8.529 1.00 86.06 93 GLU A C 1
ATOM 691 O O . GLU A 1 93 ? 12.8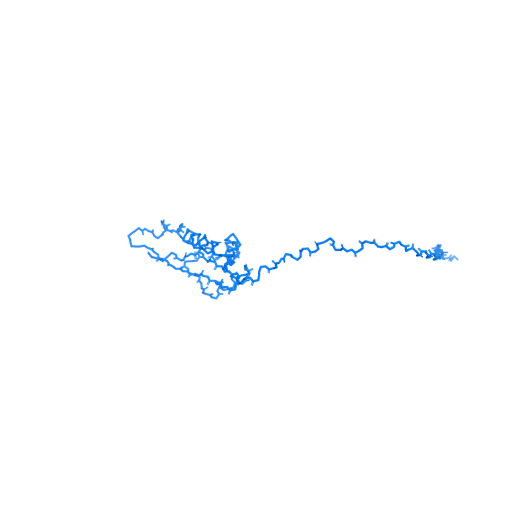15 -4.150 9.085 1.00 86.06 93 GLU A O 1
ATOM 696 N N . GLN A 1 94 ? 11.115 -4.093 7.626 1.00 79.62 94 GLN A N 1
ATOM 697 C CA . GLN A 1 94 ? 11.232 -5.488 7.205 1.00 79.62 94 GLN A CA 1
ATOM 698 C C . GLN A 1 94 ? 12.124 -5.666 5.967 1.00 79.62 94 GLN A C 1
ATOM 700 O O . GLN A 1 94 ? 12.257 -6.784 5.473 1.00 79.62 94 GLN A O 1
ATOM 705 N N . ASN A 1 95 ? 12.739 -4.585 5.472 1.00 75.06 95 ASN A N 1
ATOM 706 C CA . ASN A 1 95 ? 13.516 -4.549 4.232 1.00 75.06 95 ASN A CA 1
ATOM 707 C C . ASN A 1 95 ? 12.722 -5.040 2.998 1.00 75.06 95 ASN A C 1
ATOM 709 O O . ASN A 1 95 ? 13.277 -5.585 2.046 1.00 75.06 95 ASN A O 1
ATOM 713 N N . LEU A 1 96 ? 11.397 -4.857 3.020 1.00 72.00 96 LEU A N 1
ATOM 714 C CA . LEU A 1 96 ? 10.464 -5.318 1.984 1.00 72.00 96 LEU A CA 1
ATOM 715 C C . LEU A 1 96 ? 10.159 -4.255 0.929 1.00 72.00 96 LEU A C 1
ATOM 717 O O . LEU A 1 96 ? 9.544 -4.568 -0.087 1.00 72.00 96 LEU A O 1
ATOM 721 N N . GLY A 1 97 ? 10.590 -3.010 1.144 1.00 60.06 97 GLY A N 1
ATOM 722 C CA . GLY A 1 97 ? 10.298 -1.881 0.256 1.00 60.06 97 GLY A CA 1
ATOM 723 C C . GLY A 1 97 ? 10.831 -2.022 -1.177 1.00 60.06 97 GLY A C 1
ATOM 724 O O . GLY A 1 97 ? 10.373 -1.290 -2.047 1.00 60.06 97 GLY A O 1
ATOM 725 N N . ALA A 1 98 ? 11.759 -2.956 -1.423 1.00 55.06 98 ALA A N 1
ATOM 726 C CA . ALA A 1 98 ? 12.398 -3.189 -2.722 1.00 55.06 98 ALA A CA 1
ATOM 727 C C . ALA A 1 98 ? 12.019 -4.529 -3.385 1.00 55.06 98 ALA A C 1
ATOM 729 O O . ALA A 1 98 ? 12.495 -4.833 -4.478 1.00 55.06 98 ALA A O 1
ATOM 730 N N . THR A 1 99 ? 11.196 -5.366 -2.744 1.00 58.75 99 THR A N 1
ATOM 731 C CA . THR A 1 99 ? 10.872 -6.682 -3.316 1.00 58.75 99 THR A CA 1
ATOM 732 C C . THR A 1 99 ? 9.751 -6.542 -4.344 1.00 58.75 99 THR A C 1
ATOM 734 O O . THR A 1 99 ? 8.643 -6.138 -4.004 1.00 58.75 99 THR A O 1
ATOM 737 N N . SER A 1 100 ? 10.021 -6.942 -5.593 1.00 59.31 100 SER A N 1
ATOM 738 C CA . SER A 1 100 ? 9.075 -6.938 -6.731 1.00 59.31 100 SER A CA 1
ATOM 739 C C . SER A 1 100 ? 7.947 -7.977 -6.616 1.00 59.31 100 SER A C 1
ATOM 741 O O . SER A 1 100 ? 7.445 -8.441 -7.628 1.00 59.31 100 SER A O 1
ATOM 743 N N . ARG A 1 101 ? 7.629 -8.441 -5.399 1.00 69.19 101 ARG A N 1
ATOM 744 C CA . ARG A 1 101 ? 6.426 -9.219 -5.079 1.00 69.19 101 ARG A CA 1
ATOM 745 C C . ARG A 1 101 ? 6.289 -9.376 -3.565 1.00 69.19 101 ARG A C 1
ATOM 747 O O . ARG A 1 101 ? 7.028 -10.132 -2.937 1.00 69.19 101 ARG A O 1
ATOM 754 N N . LEU A 1 102 ? 5.326 -8.679 -2.971 1.00 77.31 102 LEU A N 1
ATOM 755 C CA . LEU A 1 102 ? 4.952 -8.892 -1.573 1.00 77.31 102 LEU A CA 1
ATOM 756 C C . LEU A 1 102 ? 4.122 -10.173 -1.456 1.00 77.31 102 LEU A C 1
ATOM 758 O O . LEU A 1 102 ? 3.047 -10.277 -2.046 1.00 77.31 102 LEU A O 1
ATOM 762 N N . ASP A 1 103 ? 4.611 -11.146 -0.687 1.00 84.12 103 ASP A N 1
ATOM 763 C CA . ASP A 1 103 ? 3.839 -12.352 -0.394 1.00 84.12 103 ASP A CA 1
ATOM 764 C C . ASP A 1 103 ? 2.592 -12.002 0.460 1.00 84.12 103 ASP A C 1
ATOM 766 O O . ASP A 1 103 ? 2.683 -11.159 1.364 1.00 84.12 103 ASP A O 1
ATOM 770 N N . PRO A 1 104 ? 1.427 -12.641 0.225 1.00 86.00 104 PRO A N 1
ATOM 771 C CA . PRO A 1 104 ? 0.194 -12.342 0.956 1.00 86.00 104 PRO A CA 1
ATOM 772 C C . PRO A 1 104 ? 0.294 -12.497 2.481 1.00 86.00 104 PRO A C 1
ATOM 774 O O . PRO A 1 104 ? -0.324 -11.728 3.220 1.00 86.00 104 PRO A O 1
ATOM 777 N N . GLN A 1 105 ? 1.069 -13.464 2.982 1.00 89.56 105 GLN A N 1
ATOM 778 C CA . GLN A 1 105 ? 1.265 -13.660 4.419 1.00 89.56 105 GLN A CA 1
ATOM 779 C C . GLN A 1 105 ? 2.054 -12.508 5.035 1.00 89.56 105 GLN A C 1
ATOM 781 O O . GLN A 1 105 ? 1.717 -12.038 6.125 1.00 89.56 105 GLN A O 1
ATOM 786 N N . THR A 1 106 ? 3.089 -12.031 4.350 1.00 89.06 106 THR A N 1
ATOM 787 C CA . THR A 1 106 ? 3.853 -10.860 4.779 1.00 89.06 106 THR A CA 1
ATOM 788 C C . THR A 1 106 ? 3.005 -9.596 4.726 1.00 89.06 106 THR A C 1
ATOM 790 O O . THR A 1 106 ? 2.951 -8.869 5.719 1.00 89.06 106 THR A O 1
ATOM 793 N N . ALA A 1 107 ? 2.246 -9.380 3.648 1.00 91.19 107 ALA A N 1
ATOM 794 C CA . ALA A 1 107 ? 1.307 -8.264 3.558 1.00 91.19 107 ALA A CA 1
ATOM 795 C C . ALA A 1 107 ? 0.283 -8.287 4.712 1.00 91.19 107 ALA A C 1
ATOM 797 O O . ALA A 1 107 ? 0.044 -7.264 5.355 1.00 91.19 107 ALA A O 1
ATOM 798 N N . ALA A 1 108 ? -0.255 -9.461 5.059 1.00 92.50 108 ALA A N 1
ATOM 799 C CA . ALA A 1 108 ? -1.154 -9.620 6.201 1.00 92.50 108 ALA A CA 1
ATOM 800 C C . ALA A 1 108 ? -0.478 -9.289 7.545 1.00 92.50 108 ALA A C 1
ATOM 802 O O . ALA A 1 108 ? -1.084 -8.633 8.396 1.00 92.50 108 ALA A O 1
ATOM 803 N N . LYS A 1 109 ? 0.784 -9.695 7.748 1.00 92.56 109 LYS A N 1
ATOM 804 C CA . LYS A 1 109 ? 1.559 -9.356 8.958 1.00 92.56 109 LYS A CA 1
ATOM 805 C C . LYS A 1 109 ? 1.800 -7.850 9.070 1.00 92.56 109 LYS A C 1
ATOM 807 O O . LYS A 1 109 ? 1.583 -7.293 10.148 1.00 92.56 109 LYS A O 1
ATOM 812 N N . VAL A 1 110 ? 2.209 -7.198 7.980 1.00 92.56 110 VAL A N 1
ATOM 813 C CA . VAL A 1 110 ? 2.405 -5.739 7.923 1.00 92.56 110 VAL A CA 1
ATOM 814 C C . VAL A 1 110 ? 1.088 -5.022 8.211 1.00 92.56 110 VAL A C 1
ATOM 816 O O . VAL A 1 110 ? 1.034 -4.192 9.115 1.00 92.56 110 VAL A O 1
ATOM 819 N N . GLY A 1 111 ? 0.003 -5.404 7.531 1.00 93.12 111 GLY A N 1
ATOM 820 C CA . GLY A 1 111 ? -1.324 -4.828 7.751 1.00 93.12 111 GLY A CA 1
ATOM 821 C C . GLY A 1 111 ? -1.796 -4.973 9.196 1.00 93.12 111 GLY A C 1
ATOM 822 O O . GLY A 1 111 ? -2.229 -3.995 9.802 1.00 93.12 111 GLY A O 1
ATOM 823 N N . LYS A 1 112 ? -1.623 -6.155 9.798 1.00 94.00 112 LYS A N 1
ATOM 824 C CA . LYS A 1 112 ? -1.962 -6.391 11.208 1.00 94.00 112 LYS A CA 1
ATOM 825 C C . LYS A 1 112 ? -1.170 -5.481 12.151 1.00 94.00 112 LYS A C 1
ATOM 827 O O . LYS A 1 112 ? -1.757 -4.932 13.082 1.00 94.00 112 LYS A O 1
ATOM 832 N N . ARG A 1 113 ? 0.140 -5.304 11.923 1.00 93.62 113 ARG A N 1
ATOM 833 C CA . ARG A 1 113 ? 0.977 -4.379 12.715 1.00 93.62 113 ARG A CA 1
ATOM 834 C C . ARG A 1 113 ? 0.515 -2.930 12.568 1.00 93.62 113 ARG A C 1
ATOM 836 O O . ARG A 1 113 ? 0.548 -2.192 13.544 1.00 93.62 113 ARG A O 1
ATOM 843 N N . ALA A 1 114 ? 0.032 -2.561 11.386 1.00 92.69 114 ALA A N 1
ATOM 844 C CA . ALA A 1 114 ? -0.505 -1.237 11.093 1.00 92.69 114 ALA A CA 1
ATOM 845 C C . ALA A 1 114 ? -1.947 -1.018 11.607 1.00 92.69 114 ALA A C 1
ATOM 847 O O . ALA A 1 114 ? -2.532 0.041 11.393 1.00 92.69 114 ALA A O 1
ATOM 848 N N . GLY A 1 115 ? -2.551 -2.012 12.270 1.00 92.44 115 GLY A N 1
ATOM 849 C CA . GLY A 1 115 ? -3.923 -1.930 12.780 1.00 92.44 115 GLY A CA 1
ATOM 850 C C . GLY A 1 115 ? -5.008 -2.168 11.725 1.00 92.44 115 GLY A C 1
ATOM 851 O O . GLY A 1 115 ? -6.177 -1.857 11.965 1.00 92.44 115 GLY A O 1
ATOM 852 N N . ALA A 1 116 ? -4.649 -2.726 10.569 1.00 95.75 116 ALA A N 1
ATOM 853 C CA . ALA A 1 116 ? -5.599 -3.117 9.542 1.00 95.75 116 ALA A CA 1
ATOM 854 C C . ALA A 1 116 ? -6.185 -4.509 9.810 1.00 95.75 116 ALA A C 1
ATOM 856 O O . ALA A 1 116 ? -5.490 -5.445 10.212 1.00 95.75 116 ALA A O 1
ATOM 857 N N . ARG A 1 117 ? -7.480 -4.649 9.531 1.00 95.00 117 ARG A N 1
ATOM 858 C CA . ARG A 1 117 ? -8.184 -5.933 9.458 1.00 95.00 117 ARG A CA 1
ATOM 859 C C . ARG A 1 117 ? -8.174 -6.495 8.039 1.00 95.00 117 ARG A C 1
ATOM 861 O O . ARG A 1 117 ? -8.154 -7.710 7.874 1.00 95.00 117 ARG A O 1
ATOM 868 N N . TYR A 1 118 ? -8.186 -5.613 7.044 1.00 95.88 118 TYR A N 1
ATOM 869 C CA . TYR A 1 118 ? -8.133 -5.962 5.631 1.00 95.88 118 TYR A CA 1
ATOM 870 C C . TYR A 1 118 ? -6.892 -5.357 4.992 1.00 95.88 118 TYR A C 1
ATOM 872 O O . TYR A 1 118 ? -6.477 -4.253 5.342 1.00 95.88 118 TYR A O 1
ATOM 880 N N . VAL A 1 119 ? -6.313 -6.082 4.042 1.00 95.56 119 VAL A N 1
ATOM 881 C CA . VAL A 1 119 ? -5.164 -5.626 3.266 1.00 95.56 119 VAL A CA 1
ATOM 882 C C . VAL A 1 119 ? -5.519 -5.732 1.795 1.00 95.56 119 VAL A C 1
ATOM 884 O O . VAL A 1 119 ? -5.999 -6.772 1.352 1.00 95.56 119 VAL A O 1
ATOM 887 N N . ILE A 1 120 ? -5.284 -4.655 1.057 1.00 95.38 120 ILE A N 1
ATOM 888 C CA . ILE A 1 120 ? -5.405 -4.613 -0.394 1.00 95.38 120 ILE A CA 1
ATOM 889 C C . ILE A 1 120 ? -4.001 -4.666 -0.982 1.00 95.38 120 ILE A C 1
ATOM 891 O O . ILE A 1 120 ? -3.127 -3.871 -0.627 1.00 95.38 120 ILE A O 1
ATOM 895 N N . THR A 1 121 ? -3.808 -5.608 -1.894 1.00 93.06 121 THR A N 1
ATOM 896 C CA . THR A 1 121 ? -2.608 -5.773 -2.713 1.00 93.06 121 THR A CA 1
ATOM 897 C C . THR A 1 121 ? -3.022 -5.797 -4.176 1.00 93.06 121 THR A C 1
ATOM 899 O O . THR A 1 121 ? -4.123 -6.242 -4.496 1.00 93.06 121 THR A O 1
ATOM 902 N N . GLY A 1 122 ? -2.133 -5.388 -5.069 1.00 91.69 122 GLY A N 1
ATOM 903 C CA . GLY A 1 122 ? -2.373 -5.456 -6.504 1.00 91.69 122 GLY A CA 1
ATOM 904 C C . GLY A 1 122 ? -1.069 -5.379 -7.278 1.00 91.69 122 GLY A C 1
ATOM 905 O O . GLY A 1 122 ? -0.016 -5.132 -6.694 1.00 91.69 122 GLY A O 1
ATOM 906 N N . ALA A 1 123 ? -1.155 -5.604 -8.582 1.00 91.56 123 ALA A N 1
ATOM 907 C CA . ALA A 1 123 ? -0.038 -5.515 -9.509 1.00 91.56 123 ALA A CA 1
ATOM 908 C C . ALA A 1 123 ? -0.497 -4.842 -10.806 1.00 91.56 123 ALA A C 1
ATOM 910 O O . ALA A 1 123 ? -1.693 -4.856 -11.112 1.00 91.56 123 ALA A O 1
ATOM 911 N N . PHE A 1 124 ? 0.441 -4.285 -11.562 1.00 90.88 124 PHE A N 1
ATOM 912 C CA . PHE A 1 124 ? 0.209 -3.773 -12.912 1.00 90.88 124 PHE A CA 1
ATOM 913 C C . PHE A 1 124 ? 1.306 -4.247 -13.875 1.00 90.88 124 PHE A C 1
ATOM 915 O O . PHE A 1 124 ? 2.367 -4.702 -13.437 1.00 90.88 124 PHE A O 1
ATOM 922 N N . ILE A 1 125 ? 1.011 -4.162 -15.173 1.00 89.81 125 ILE A N 1
ATOM 923 C CA . ILE A 1 125 ? 1.902 -4.424 -16.311 1.00 89.81 125 ILE A CA 1
ATOM 924 C C . ILE A 1 125 ? 1.702 -3.334 -17.362 1.00 89.81 125 ILE A C 1
ATOM 926 O O . ILE A 1 125 ? 0.613 -2.713 -17.343 1.00 89.81 125 ILE A O 1
#

Radius of gyration: 29.59 Å; chains: 1; bounding box: 54×33×100 Å

Secondary structure (DSSP, 8-state):
------------------------------------SPEEEEPPPEE---SSS-GGGGHHHHHHHHHHHHHHHHT-TT-EEPPHHHHHHHHHHTT-TT-SS--HHHHHHHHHHTTEEEEE--EE-